Protein AF-A0A1D6K3G4-F1 (afdb_monomer_lite)

Radius of gyration: 32.69 Å; chains: 1; bounding box: 71×63×76 Å

pLDDT: mean 71.13, std 23.31, range [30.11, 97.56]

Secondary structure (DSSP, 8-state):
---------GGGGSSSSSSSSS------PPP----------SSHHHHHHHHHHHHHHHHHHHHHHHHHHH-S-S-S-----TBTTTB--SS-HHHHHHHHHGGGT----HHHHHHHHHHHHHS--TTSS-S-STTSHHHHHHHHHHHHS---HHHHHHHHHHHHSTTS-----

Foldseek 3Di:
DDDDDDDDDPPPPPPPPPPPDPDDDDDDDDDDDDDDDDDDPDDVVVVVVVVVVVVVVVVVVVVVVCCVVPNPDNDPDDDDDCDPQFFDFPDDPLVLLCVLCVVVPQDDDSVQLVVQLVVLVPDDPDPDPDCDDDNNLVSVLSSSCSSRVGNDPVSSVVSVVCVVDCVRVGPGD

Organism: Zea mays (NCBI:txid4577)

Structure (mmCIF, N/CA/C/O backbone):
data_AF-A0A1D6K3G4-F1
#
_entry.id   AF-A0A1D6K3G4-F1
#
loop_
_atom_site.group_PDB
_atom_site.id
_atom_site.type_symbol
_atom_site.label_atom_id
_atom_site.label_alt_id
_atom_site.label_comp_id
_atom_site.label_asym_id
_atom_site.label_entity_id
_atom_site.label_seq_id
_atom_site.pdbx_PDB_ins_code
_atom_site.Cartn_x
_atom_site.Cartn_y
_atom_site.Cartn_z
_atom_site.occupancy
_atom_site.B_iso_or_equiv
_atom_site.auth_seq_id
_atom_site.auth_comp_id
_atom_site.auth_asym_id
_atom_site.auth_atom_id
_atom_site.pdbx_PDB_model_num
ATOM 1 N N . MET A 1 1 ? 55.027 -10.194 32.527 1.00 36.53 1 MET A N 1
ATOM 2 C CA . MET A 1 1 ? 55.861 -10.220 31.304 1.00 36.53 1 MET A CA 1
ATOM 3 C C . MET A 1 1 ? 55.064 -10.870 30.184 1.00 36.53 1 MET A C 1
ATOM 5 O O . MET A 1 1 ? 54.302 -11.779 30.476 1.00 36.53 1 MET A O 1
ATOM 9 N N . ALA A 1 2 ? 55.301 -10.402 28.955 1.00 34.19 2 ALA A N 1
ATOM 10 C CA . ALA A 1 2 ? 54.862 -10.932 27.657 1.00 34.19 2 ALA A CA 1
ATOM 11 C C . ALA A 1 2 ? 53.411 -10.651 27.209 1.00 34.19 2 ALA A C 1
ATOM 13 O O . ALA A 1 2 ? 52.463 -11.350 27.549 1.00 34.19 2 ALA A O 1
ATOM 14 N N . ALA A 1 3 ? 53.299 -9.620 26.367 1.00 42.72 3 ALA A N 1
ATOM 15 C CA . ALA A 1 3 ? 52.235 -9.423 25.388 1.00 42.72 3 ALA A CA 1
ATOM 16 C C . ALA A 1 3 ? 52.382 -10.401 24.206 1.00 42.72 3 ALA A C 1
ATOM 18 O O . ALA A 1 3 ? 53.497 -10.859 23.943 1.00 42.72 3 ALA A O 1
ATOM 19 N N . PRO A 1 4 ? 51.324 -10.606 23.405 1.00 41.72 4 PRO A N 1
ATOM 20 C CA . PRO A 1 4 ? 51.475 -11.022 22.022 1.00 41.72 4 PRO A CA 1
ATOM 21 C C . PRO A 1 4 ? 51.128 -9.886 21.049 1.00 41.72 4 PRO A C 1
ATOM 23 O O . PRO A 1 4 ? 50.024 -9.345 21.019 1.00 41.72 4 PRO A O 1
ATOM 26 N N . THR A 1 5 ? 52.122 -9.565 20.228 1.00 42.22 5 THR A N 1
ATOM 27 C CA . THR A 1 5 ? 52.070 -8.718 19.034 1.00 42.22 5 THR A CA 1
ATOM 28 C C . THR A 1 5 ? 51.828 -9.604 17.811 1.00 42.22 5 THR A C 1
ATOM 30 O O . THR A 1 5 ? 52.508 -10.615 17.677 1.00 42.22 5 THR A O 1
ATOM 33 N N . THR A 1 6 ? 50.923 -9.225 16.903 1.00 42.78 6 THR A N 1
ATOM 34 C CA . THR A 1 6 ? 50.919 -9.525 15.442 1.00 42.78 6 THR A CA 1
ATOM 35 C C . THR A 1 6 ? 49.625 -8.921 14.860 1.00 42.78 6 THR A C 1
ATOM 37 O O . THR A 1 6 ? 48.554 -9.147 15.399 1.00 42.78 6 THR A O 1
ATOM 40 N N . LEU A 1 7 ? 49.603 -7.935 13.954 1.00 34.78 7 LEU A N 1
ATOM 41 C CA . LEU A 1 7 ? 50.100 -7.751 12.575 1.00 34.78 7 LEU A CA 1
ATOM 42 C C . LEU A 1 7 ? 48.905 -7.572 11.600 1.00 34.78 7 LEU A C 1
ATOM 44 O O . LEU A 1 7 ? 48.240 -8.523 11.220 1.00 34.78 7 LEU A O 1
ATOM 48 N N . ARG A 1 8 ? 48.727 -6.305 11.184 1.00 39.88 8 ARG A N 1
ATOM 49 C CA . ARG A 1 8 ? 48.189 -5.756 9.915 1.00 39.88 8 ARG A CA 1
ATOM 50 C C . ARG A 1 8 ? 46.777 -6.120 9.412 1.00 39.88 8 ARG A C 1
ATOM 52 O O . ARG A 1 8 ? 46.520 -7.219 8.946 1.00 39.88 8 ARG A O 1
ATOM 59 N N . SER A 1 9 ? 45.986 -5.068 9.167 1.00 37.00 9 SER A N 1
ATOM 60 C CA . SER A 1 9 ? 45.158 -4.976 7.954 1.00 37.00 9 SER A CA 1
ATOM 61 C C . SER A 1 9 ? 45.292 -3.585 7.309 1.00 37.00 9 SER A C 1
ATOM 63 O O . SER A 1 9 ? 45.313 -2.551 7.974 1.00 37.00 9 SER A O 1
ATOM 65 N N . ALA A 1 10 ? 45.478 -3.558 5.988 1.00 40.44 10 ALA A N 1
ATOM 66 C CA . ALA A 1 10 ? 45.823 -2.378 5.190 1.00 40.44 10 ALA A CA 1
ATOM 67 C C . ALA A 1 10 ? 44.604 -1.533 4.751 1.00 40.44 10 ALA A C 1
ATOM 69 O O . ALA A 1 10 ? 44.735 -0.641 3.917 1.00 40.44 10 ALA A O 1
ATOM 70 N N . ALA A 1 11 ? 43.421 -1.775 5.321 1.00 39.06 11 ALA A N 1
ATOM 71 C CA . ALA A 1 11 ? 42.153 -1.210 4.852 1.00 39.06 11 ALA A CA 1
ATOM 72 C C . ALA A 1 11 ? 41.845 0.217 5.363 1.00 39.06 11 ALA A C 1
ATOM 74 O O . ALA A 1 11 ? 40.892 0.846 4.909 1.00 39.06 11 ALA A O 1
ATOM 75 N N . ALA A 1 12 ? 42.657 0.770 6.269 1.00 37.53 12 ALA A N 1
ATOM 76 C CA . ALA A 1 12 ? 42.395 2.073 6.892 1.00 37.53 12 ALA A CA 1
ATOM 77 C C . ALA A 1 12 ? 42.916 3.295 6.102 1.00 37.53 12 ALA A C 1
ATOM 79 O O . ALA A 1 12 ? 42.653 4.429 6.491 1.00 37.53 12 ALA A O 1
ATOM 80 N N . ARG A 1 13 ? 43.633 3.105 4.983 1.00 41.03 13 ARG A N 1
ATOM 81 C CA . ARG A 1 13 ? 44.249 4.215 4.217 1.00 41.03 13 ARG A CA 1
ATOM 82 C C . ARG A 1 13 ? 43.493 4.660 2.960 1.00 41.03 13 ARG A C 1
ATOM 84 O O . ARG A 1 13 ? 43.928 5.597 2.302 1.00 41.03 13 ARG A O 1
ATOM 91 N N . ALA A 1 14 ? 42.335 4.074 2.658 1.00 36.59 14 ALA A N 1
ATOM 92 C CA . ALA A 1 14 ? 41.555 4.418 1.461 1.00 36.59 14 ALA A CA 1
ATOM 93 C C . ALA A 1 14 ? 40.426 5.450 1.690 1.00 36.59 14 ALA A C 1
ATOM 95 O O . ALA A 1 14 ? 39.753 5.830 0.739 1.00 36.59 14 ALA A O 1
ATOM 96 N N . ARG A 1 15 ? 40.204 5.935 2.923 1.00 42.09 15 ARG A N 1
ATOM 97 C CA . ARG A 1 15 ? 39.078 6.844 3.245 1.00 42.09 15 ARG A CA 1
ATOM 98 C C . ARG A 1 15 ? 39.443 8.323 3.428 1.00 42.09 15 ARG A C 1
ATOM 100 O O . ARG A 1 15 ? 38.564 9.121 3.720 1.00 42.09 15 ARG A O 1
ATOM 107 N N . ALA A 1 16 ? 40.694 8.716 3.189 1.00 36.91 16 ALA A N 1
ATOM 108 C CA . ALA A 1 16 ? 41.150 10.102 3.368 1.00 36.91 16 ALA A CA 1
ATOM 109 C C . ALA A 1 16 ? 41.449 10.861 2.056 1.00 36.91 16 ALA A C 1
ATOM 111 O O . ALA A 1 16 ? 42.090 11.903 2.096 1.00 36.91 16 ALA A O 1
ATOM 112 N N . ARG A 1 17 ? 41.005 10.368 0.886 1.00 40.69 17 ARG A N 1
ATOM 113 C CA . ARG A 1 17 ? 41.240 11.040 -0.415 1.00 40.69 17 ARG A CA 1
ATOM 114 C C . ARG A 1 17 ? 39.994 11.373 -1.245 1.00 40.69 17 ARG A C 1
ATOM 116 O O . ARG A 1 17 ? 40.134 11.837 -2.368 1.00 40.69 17 ARG A O 1
ATOM 123 N N . ALA A 1 18 ? 38.792 11.178 -0.703 1.00 34.62 18 ALA A N 1
ATOM 124 C CA . ALA A 1 18 ? 37.535 11.415 -1.428 1.00 34.62 18 ALA A CA 1
ATOM 125 C C . ALA A 1 18 ? 36.710 12.611 -0.906 1.00 34.62 18 ALA A C 1
ATOM 127 O O . ALA A 1 18 ? 35.608 12.842 -1.388 1.00 34.62 18 ALA A O 1
ATOM 128 N N . ALA A 1 19 ? 37.222 13.383 0.060 1.00 37.94 19 ALA A N 1
ATOM 129 C CA . ALA A 1 19 ? 36.485 14.478 0.705 1.00 37.94 19 ALA A CA 1
ATOM 130 C C . ALA A 1 19 ? 37.019 15.888 0.374 1.00 37.94 19 ALA A C 1
ATOM 132 O O . ALA A 1 19 ? 36.712 16.845 1.079 1.00 37.94 19 ALA A O 1
ATOM 133 N N . GLU A 1 20 ? 37.797 16.039 -0.703 1.00 34.31 20 GLU A N 1
ATOM 134 C CA . GLU A 1 20 ? 38.440 17.313 -1.067 1.00 34.31 20 GLU A CA 1
ATOM 135 C C . GLU A 1 20 ? 38.193 17.710 -2.535 1.00 34.31 20 GLU A C 1
ATOM 137 O O . GLU A 1 20 ? 39.055 18.256 -3.209 1.00 34.31 20 GLU A O 1
ATOM 142 N N . LEU A 1 21 ? 36.992 17.423 -3.055 1.00 37.25 21 LEU A N 1
ATOM 143 C CA . LEU A 1 21 ? 36.580 17.775 -4.427 1.00 37.25 21 LEU A CA 1
ATOM 144 C C . LEU A 1 21 ? 35.214 18.485 -4.499 1.00 37.25 21 LEU A C 1
ATOM 146 O O . LEU A 1 21 ? 34.534 18.429 -5.516 1.00 37.25 21 LEU A O 1
ATOM 150 N N . VAL A 1 22 ? 34.799 19.182 -3.431 1.00 45.75 22 VAL A N 1
ATOM 151 C CA . VAL A 1 22 ? 33.513 19.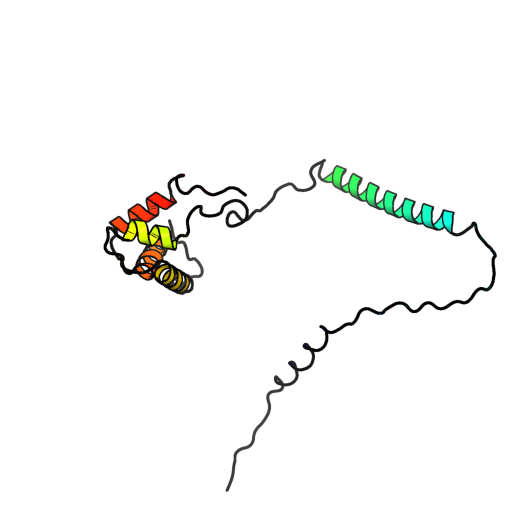926 -3.393 1.00 45.75 22 VAL A CA 1
ATOM 152 C C . VAL A 1 22 ? 33.693 21.426 -3.092 1.00 45.75 22 VAL A C 1
ATOM 154 O O . VAL A 1 22 ? 32.734 22.152 -2.858 1.00 45.75 22 VAL A O 1
ATOM 157 N N . ARG A 1 23 ? 34.917 21.967 -3.148 1.00 41.41 23 ARG A N 1
ATOM 158 C CA . ARG A 1 23 ? 35.151 23.420 -2.984 1.00 41.41 23 ARG A CA 1
ATOM 159 C C . ARG A 1 23 ? 35.984 24.007 -4.123 1.00 41.41 23 ARG A C 1
ATOM 161 O O . ARG A 1 23 ? 37.008 24.642 -3.904 1.00 41.41 23 ARG A O 1
ATOM 168 N N . GLY A 1 24 ? 35.523 23.793 -5.354 1.00 31.78 24 GLY A N 1
ATOM 169 C CA . GLY A 1 24 ? 36.067 24.409 -6.565 1.00 31.78 24 GLY A CA 1
ATOM 170 C C . GLY A 1 24 ? 35.366 25.726 -6.892 1.00 31.78 24 GLY A C 1
ATOM 171 O O . GLY A 1 24 ? 34.391 25.759 -7.635 1.00 31.78 24 GLY A O 1
ATOM 172 N N . ARG A 1 25 ? 35.874 26.807 -6.304 1.00 34.75 25 ARG A N 1
ATOM 173 C CA . ARG A 1 25 ? 35.620 28.211 -6.654 1.00 34.75 25 ARG A CA 1
ATOM 174 C C . ARG A 1 25 ? 35.799 28.423 -8.166 1.00 34.75 25 ARG A C 1
ATOM 176 O O . ARG A 1 25 ? 36.861 28.119 -8.701 1.00 34.75 25 ARG A O 1
ATOM 183 N N . TRP A 1 26 ? 34.777 28.947 -8.841 1.00 36.69 26 TRP A N 1
ATOM 184 C CA . TRP A 1 26 ? 34.838 29.287 -10.267 1.00 36.69 26 TRP A CA 1
ATOM 185 C C . TRP A 1 26 ? 35.956 30.314 -10.535 1.00 36.69 26 TRP A C 1
ATOM 187 O O . TRP A 1 26 ? 36.053 31.294 -9.787 1.00 36.69 26 TRP A O 1
ATOM 197 N N . PRO A 1 27 ? 36.801 30.151 -11.572 1.00 36.44 27 PRO A N 1
ATOM 198 C CA . PRO A 1 27 ? 37.788 31.165 -11.914 1.00 36.44 27 PRO A CA 1
ATOM 199 C C . PRO A 1 27 ? 37.108 32.366 -12.581 1.00 36.44 27 PRO A C 1
ATOM 201 O O . PRO A 1 27 ? 36.651 32.296 -13.721 1.00 36.44 27 PRO A O 1
ATOM 204 N N . GLN A 1 28 ? 37.092 33.489 -11.863 1.00 33.88 28 GLN A N 1
ATOM 205 C CA . GLN A 1 28 ? 36.894 34.826 -12.417 1.00 33.88 28 GLN A CA 1
ATOM 206 C C . GLN A 1 28 ? 37.991 35.066 -13.468 1.00 33.88 28 GLN A C 1
ATOM 208 O O . GLN A 1 28 ? 39.171 35.191 -13.128 1.00 33.88 28 GLN A O 1
ATOM 213 N N . ARG A 1 29 ? 37.615 35.100 -14.749 1.00 33.94 29 ARG A N 1
ATOM 214 C CA . ARG A 1 29 ? 38.513 35.485 -15.844 1.00 33.94 29 ARG A CA 1
ATOM 215 C C . ARG A 1 29 ? 38.993 36.919 -15.604 1.00 33.94 29 ARG A C 1
ATOM 217 O O . ARG A 1 29 ? 38.191 37.848 -15.561 1.00 33.94 29 ARG A O 1
ATOM 224 N N . ARG A 1 30 ? 40.306 37.087 -15.421 1.00 34.53 30 ARG A N 1
ATOM 225 C CA . ARG A 1 30 ? 40.966 38.394 -15.398 1.00 34.53 30 ARG A CA 1
ATOM 226 C C . ARG A 1 30 ? 41.017 38.963 -16.813 1.00 34.53 30 ARG A C 1
ATOM 228 O O . ARG A 1 30 ? 41.521 38.303 -17.718 1.00 34.53 30 ARG A O 1
ATOM 235 N N . LEU A 1 31 ? 40.531 40.196 -16.954 1.00 34.91 31 LEU A N 1
ATOM 236 C CA . LEU A 1 31 ? 40.844 41.087 -18.066 1.00 34.91 31 LEU A CA 1
ATOM 237 C C . LEU A 1 31 ? 42.365 41.280 -18.138 1.00 34.91 31 LEU A C 1
ATOM 239 O O . LEU A 1 31 ? 42.984 41.697 -17.159 1.00 34.91 31 LEU A O 1
ATOM 243 N N . GLY A 1 32 ? 42.937 40.999 -19.304 1.00 30.11 32 GLY A N 1
ATOM 244 C CA . GLY A 1 32 ? 44.282 41.397 -19.692 1.00 30.11 32 GLY A CA 1
ATOM 245 C C . GLY A 1 32 ? 44.199 42.088 -21.045 1.00 30.11 32 GLY A C 1
ATOM 246 O O . GLY A 1 32 ? 43.834 41.472 -22.040 1.00 30.11 32 GLY A O 1
ATOM 247 N N . THR A 1 33 ? 44.479 43.384 -21.048 1.00 34.00 33 THR A N 1
ATOM 248 C CA . THR A 1 33 ? 44.629 44.226 -22.230 1.00 34.00 33 THR A CA 1
ATOM 249 C C . THR A 1 33 ? 46.010 44.006 -22.838 1.00 34.00 33 THR A C 1
ATOM 251 O O . THR A 1 33 ? 47.003 44.315 -22.184 1.00 34.00 33 THR A O 1
ATOM 254 N N . THR A 1 34 ? 46.083 43.577 -24.094 1.00 31.30 34 THR A N 1
ATOM 255 C CA . THR A 1 34 ? 47.210 43.900 -24.981 1.00 31.30 34 THR A CA 1
ATOM 256 C C . THR A 1 34 ? 46.666 44.108 -26.389 1.00 31.30 34 THR A C 1
ATOM 258 O O . THR A 1 34 ? 46.253 43.164 -27.053 1.00 31.30 34 THR A O 1
ATOM 261 N N . SER A 1 35 ? 46.633 45.372 -26.805 1.00 33.84 35 SER A N 1
ATOM 262 C CA . SER A 1 35 ? 46.425 45.802 -28.184 1.00 33.84 35 SER A CA 1
ATOM 263 C C . SER A 1 35 ? 47.760 45.717 -28.916 1.00 33.84 35 SER A C 1
ATOM 265 O O . SER A 1 35 ? 48.669 46.477 -28.586 1.00 33.84 35 SER A O 1
ATOM 267 N N . ALA A 1 36 ? 47.872 44.829 -29.900 1.00 32.12 36 ALA A N 1
ATOM 268 C CA . ALA A 1 36 ? 48.828 44.959 -30.994 1.00 32.12 36 ALA A CA 1
ATOM 269 C C . ALA A 1 36 ? 48.384 44.101 -32.187 1.00 32.12 36 ALA A C 1
ATOM 271 O O . ALA A 1 36 ? 48.087 42.922 -32.020 1.00 32.12 36 ALA A O 1
ATOM 272 N N . ALA A 1 37 ? 48.434 44.728 -33.363 1.00 33.12 37 ALA A N 1
ATOM 273 C CA . ALA A 1 37 ? 48.321 44.167 -34.707 1.00 33.12 37 ALA A CA 1
ATOM 274 C C . ALA A 1 37 ? 46.909 43.786 -35.186 1.00 33.12 37 ALA A C 1
ATOM 276 O O . ALA A 1 37 ? 46.475 42.638 -35.151 1.00 33.12 37 ALA A O 1
ATOM 277 N N . GLU A 1 38 ? 46.239 44.794 -35.748 1.00 45.62 38 GLU A N 1
ATOM 278 C CA . GLU A 1 38 ? 45.386 44.622 -36.921 1.00 45.62 38 GLU A CA 1
ATOM 279 C C . GLU A 1 38 ? 46.188 43.917 -38.024 1.00 45.62 38 GLU A C 1
ATOM 281 O O . GLU A 1 38 ? 47.252 44.395 -38.410 1.00 45.62 38 GLU A O 1
ATOM 286 N N . THR A 1 39 ? 45.703 42.781 -38.517 1.00 40.53 39 THR A N 1
ATOM 287 C CA . THR A 1 39 ? 45.658 42.401 -39.941 1.00 40.53 39 THR A CA 1
ATOM 288 C C . THR A 1 39 ? 45.028 41.009 -40.072 1.00 40.53 39 THR A C 1
ATOM 290 O O . THR A 1 39 ? 45.120 40.187 -39.171 1.00 40.53 39 THR A O 1
ATOM 293 N N . GLU A 1 40 ? 44.350 40.783 -41.199 1.00 39.62 40 GLU A N 1
ATOM 294 C CA . GLU A 1 40 ? 43.728 39.514 -41.629 1.00 39.62 40 GLU A CA 1
ATOM 295 C C . GLU A 1 40 ? 42.361 39.154 -41.030 1.00 39.62 40 GLU A C 1
ATOM 297 O O . GLU A 1 40 ? 42.019 38.020 -40.705 1.00 39.62 40 GLU A O 1
ATOM 302 N N . SER A 1 41 ? 41.480 40.150 -41.078 1.00 49.34 41 SER A N 1
ATOM 303 C CA . SER A 1 41 ? 40.062 39.914 -41.338 1.00 49.34 41 SER A CA 1
ATOM 304 C C . SER A 1 41 ? 39.895 39.373 -42.768 1.00 49.34 41 SER A C 1
ATOM 306 O O . SER A 1 41 ? 40.057 40.141 -43.717 1.00 49.34 41 SER A O 1
ATOM 308 N N . LYS A 1 42 ? 39.644 38.059 -42.915 1.00 42.03 42 LYS A N 1
ATOM 309 C CA . LYS A 1 42 ? 38.706 37.437 -43.890 1.00 42.03 42 LYS A CA 1
ATOM 310 C C . LYS A 1 42 ? 38.856 35.920 -44.079 1.00 42.03 42 LYS A C 1
ATOM 312 O O . LYS A 1 42 ? 37.911 35.325 -44.570 1.00 42.03 42 LYS A O 1
ATOM 317 N N . LYS A 1 43 ? 39.956 35.276 -43.668 1.00 36.75 43 LYS A N 1
ATOM 318 C CA . LYS A 1 43 ? 40.171 33.849 -43.997 1.00 36.75 43 LYS A CA 1
ATOM 319 C C . LYS A 1 43 ? 39.516 32.841 -43.036 1.00 36.75 43 LYS A C 1
ATOM 321 O O . LYS A 1 43 ? 39.071 31.792 -43.472 1.00 36.75 43 LYS A O 1
ATOM 326 N N . ASN A 1 44 ? 39.353 33.180 -41.755 1.00 44.34 44 ASN A N 1
ATOM 327 C CA . ASN A 1 44 ? 38.856 32.216 -40.756 1.00 44.34 44 ASN A CA 1
ATOM 328 C C . ASN A 1 44 ? 37.328 32.092 -40.671 1.00 44.34 44 ASN A C 1
ATOM 330 O O . ASN A 1 44 ? 36.837 31.237 -39.946 1.00 44.34 44 ASN A O 1
ATOM 334 N N . LYS A 1 45 ? 36.564 32.944 -41.367 1.00 42.94 45 LYS A N 1
ATOM 335 C CA . LYS A 1 45 ? 35.094 32.919 -41.289 1.00 42.94 45 LYS A CA 1
ATOM 336 C C . LYS A 1 45 ? 34.475 31.892 -42.242 1.00 42.94 45 LYS A C 1
ATOM 338 O O . LYS A 1 45 ? 33.424 31.347 -41.941 1.00 42.94 45 LYS A O 1
ATOM 343 N N . GLU A 1 46 ? 35.150 31.622 -43.358 1.00 44.06 46 GLU A N 1
ATOM 344 C CA . GLU A 1 46 ? 34.733 30.623 -44.349 1.00 44.06 46 GLU A CA 1
ATOM 345 C C . GLU A 1 46 ? 35.057 29.201 -43.859 1.00 44.06 46 GLU A C 1
ATOM 347 O O . GLU A 1 46 ? 34.208 28.323 -43.950 1.00 44.06 46 GLU A O 1
ATOM 352 N N . GLU A 1 47 ? 36.211 28.993 -43.213 1.00 47.03 47 GLU A N 1
ATOM 353 C CA . GLU A 1 47 ? 36.611 27.682 -42.669 1.00 47.03 47 GLU A CA 1
ATOM 354 C C . GLU A 1 47 ? 35.792 27.263 -41.419 1.00 47.03 47 GLU A C 1
ATOM 356 O O . GLU A 1 47 ? 35.528 26.075 -41.227 1.00 47.03 47 GLU A O 1
ATOM 361 N N . GLU A 1 48 ? 35.326 28.209 -40.586 1.00 47.69 48 GLU A N 1
ATOM 362 C CA . GLU A 1 48 ? 34.402 27.933 -39.462 1.00 47.69 48 GLU A CA 1
ATOM 363 C C . GLU A 1 48 ? 32.961 27.647 -39.933 1.00 47.69 48 GLU A C 1
ATOM 365 O O . GLU A 1 48 ? 32.287 26.795 -39.350 1.00 47.69 48 GLU A O 1
ATOM 370 N N . GLU A 1 49 ? 32.482 28.317 -40.990 1.00 48.69 49 GLU A N 1
ATOM 371 C CA . GLU A 1 49 ? 31.153 28.060 -41.571 1.00 48.69 49 GLU A CA 1
ATOM 372 C C . GLU A 1 49 ? 31.112 26.756 -42.382 1.00 48.69 49 GLU A C 1
ATOM 374 O O . GLU A 1 49 ? 30.143 26.003 -42.270 1.00 48.69 49 GLU A O 1
ATOM 379 N N . GLU A 1 50 ? 32.171 26.429 -43.130 1.00 50.50 50 GLU A N 1
ATOM 380 C CA . GLU A 1 50 ? 32.336 25.113 -43.763 1.00 50.50 50 GLU A CA 1
ATOM 381 C C . GLU A 1 50 ? 32.483 24.007 -42.709 1.00 50.50 50 GLU A C 1
ATOM 383 O O . GLU A 1 50 ? 31.908 22.927 -42.857 1.00 50.50 50 GLU A O 1
ATOM 388 N N . GLY A 1 51 ? 33.171 24.324 -41.604 1.00 51.91 51 GLY A N 1
ATOM 389 C CA . GLY A 1 51 ? 33.283 23.556 -40.366 1.00 51.91 51 GLY A CA 1
ATOM 390 C C . GLY A 1 51 ? 31.933 23.127 -39.771 1.00 51.91 51 GLY A C 1
ATOM 391 O O . GLY A 1 51 ? 31.606 21.954 -39.596 1.00 51.91 51 GLY A O 1
ATOM 392 N N . ALA A 1 52 ? 31.100 24.120 -39.486 1.00 52.84 52 ALA A N 1
ATOM 393 C CA . ALA A 1 52 ? 29.755 23.905 -38.973 1.00 52.84 52 ALA A CA 1
ATOM 394 C C . ALA A 1 52 ? 28.836 23.239 -40.017 1.00 52.84 52 ALA A C 1
ATOM 396 O O . ALA A 1 52 ? 27.958 22.450 -39.665 1.00 52.84 52 ALA A O 1
ATOM 397 N N . GLY A 1 53 ? 29.047 23.523 -41.306 1.00 53.78 53 GLY A N 1
ATOM 398 C CA . GLY A 1 53 ? 28.315 22.929 -42.421 1.00 53.78 53 GLY A CA 1
ATOM 399 C C . GLY A 1 53 ? 28.557 21.425 -42.580 1.00 53.78 53 GLY A C 1
ATOM 400 O O . GLY A 1 53 ? 27.598 20.687 -42.835 1.00 53.78 53 GLY A O 1
ATOM 401 N N . TRP A 1 54 ? 29.792 20.944 -42.382 1.00 54.09 54 TRP A N 1
ATOM 402 C CA . TRP A 1 54 ? 30.111 19.509 -42.428 1.00 54.09 54 TRP A CA 1
ATOM 403 C C . TRP A 1 54 ? 29.571 18.752 -41.206 1.00 54.09 54 TRP A C 1
ATOM 405 O O . TRP A 1 54 ? 29.046 17.649 -41.353 1.00 54.09 54 TRP A O 1
ATOM 415 N N . GLU A 1 55 ? 29.611 19.346 -40.008 1.00 57.78 55 GLU A N 1
ATOM 416 C CA . GLU A 1 55 ? 29.025 18.737 -38.801 1.00 57.78 55 GLU A CA 1
ATOM 417 C C . GLU A 1 55 ? 27.499 18.639 -38.900 1.00 57.78 55 GLU A C 1
ATOM 419 O O . GLU A 1 55 ? 26.908 17.614 -38.547 1.00 57.78 55 GLU A O 1
ATOM 424 N N . LEU A 1 56 ? 26.849 19.677 -39.435 1.00 59.81 56 LEU A N 1
ATOM 425 C CA . LEU A 1 56 ? 25.404 19.694 -39.664 1.00 59.81 56 LEU A CA 1
ATOM 426 C C . LEU A 1 56 ? 24.977 18.712 -40.762 1.00 59.81 56 LEU A C 1
ATOM 428 O O . LEU A 1 56 ? 23.918 18.094 -40.637 1.00 59.81 56 LEU A O 1
ATOM 432 N N . SER A 1 57 ? 25.777 18.540 -41.817 1.00 67.62 57 SER A N 1
ATOM 433 C CA . SER A 1 57 ? 25.491 17.582 -42.895 1.00 67.62 57 SER A CA 1
ATOM 434 C C . SER A 1 57 ? 25.742 16.136 -42.468 1.00 67.62 57 SER A C 1
ATOM 436 O O . SER A 1 57 ? 24.877 15.298 -42.706 1.00 67.62 57 SER A O 1
ATOM 438 N N . ALA A 1 58 ? 26.815 15.849 -41.727 1.00 73.69 58 ALA A N 1
ATOM 439 C CA . ALA A 1 58 ? 27.063 14.522 -41.160 1.00 73.69 58 ALA A CA 1
ATOM 440 C C . ALA A 1 58 ? 26.008 14.129 -40.108 1.00 73.69 58 ALA A C 1
ATOM 442 O O . ALA A 1 58 ? 25.529 12.992 -40.087 1.00 73.69 58 ALA A O 1
ATOM 443 N N . ALA A 1 59 ? 25.584 15.069 -39.254 1.00 72.50 59 ALA A N 1
ATOM 444 C CA . ALA A 1 59 ? 24.482 14.838 -38.325 1.00 72.50 59 ALA A CA 1
ATOM 445 C C . ALA A 1 59 ? 23.174 14.564 -39.080 1.00 72.50 59 ALA A C 1
ATOM 447 O O . ALA A 1 59 ? 22.430 13.653 -38.716 1.00 72.50 59 ALA A O 1
ATOM 448 N N . ARG A 1 60 ? 22.904 15.315 -40.153 1.00 78.75 60 ARG A N 1
ATOM 449 C CA . ARG A 1 60 ? 21.704 15.145 -40.975 1.00 78.75 60 ARG A CA 1
ATOM 450 C C . ARG A 1 60 ? 21.685 13.813 -41.716 1.00 78.75 60 ARG A C 1
ATOM 452 O O . ARG A 1 60 ? 20.681 13.115 -41.634 1.00 78.75 60 ARG A O 1
ATOM 459 N N . GLU A 1 61 ? 22.795 13.409 -42.325 1.00 80.19 61 GLU A N 1
ATOM 460 C CA . GLU A 1 61 ? 22.948 12.085 -42.940 1.00 80.19 61 GLU A CA 1
ATOM 461 C C . GLU A 1 61 ? 22.782 10.958 -41.918 1.00 80.19 61 GLU A C 1
ATOM 463 O O . GLU A 1 61 ? 22.129 9.956 -42.202 1.00 80.19 61 GLU A O 1
ATOM 468 N N . TYR A 1 62 ? 23.299 11.124 -40.697 1.00 76.88 62 TYR A N 1
ATOM 469 C CA . TYR A 1 62 ? 23.101 10.153 -39.622 1.00 76.88 62 TYR A CA 1
ATOM 470 C C . TYR A 1 62 ? 21.630 10.057 -39.175 1.00 76.88 62 TYR A C 1
ATOM 472 O O . TYR A 1 62 ? 21.121 8.955 -38.935 1.00 76.88 62 TYR A O 1
ATOM 480 N N . TYR A 1 63 ? 20.922 11.188 -39.093 1.00 73.50 63 TYR A N 1
ATOM 481 C CA . TYR A 1 63 ? 19.482 11.226 -38.818 1.00 73.50 63 TYR A CA 1
ATOM 482 C C . TYR A 1 63 ? 18.667 10.578 -39.945 1.00 73.50 63 TYR A C 1
ATOM 484 O O . TYR A 1 63 ? 17.793 9.758 -39.655 1.00 73.50 63 TYR A O 1
ATOM 492 N N . ASP A 1 64 ? 18.981 10.879 -41.205 1.00 81.38 64 ASP A N 1
ATOM 493 C CA . ASP A 1 64 ? 18.306 10.326 -42.383 1.00 81.38 64 ASP A CA 1
ATOM 494 C C . ASP A 1 64 ? 18.592 8.821 -42.546 1.00 81.38 64 ASP A C 1
ATOM 496 O O . ASP A 1 64 ? 17.673 8.043 -42.810 1.00 81.38 64 ASP A O 1
ATOM 500 N N . TYR A 1 65 ? 19.818 8.364 -42.261 1.00 78.81 65 TYR A N 1
ATOM 501 C CA . TYR A 1 65 ? 20.172 6.943 -42.188 1.00 78.81 65 TYR A CA 1
ATOM 502 C C . TYR A 1 65 ? 19.376 6.221 -41.095 1.00 78.81 65 TYR A C 1
ATOM 504 O O . TYR A 1 65 ? 18.728 5.207 -41.370 1.00 78.81 65 TYR A O 1
ATOM 512 N N . ARG A 1 66 ? 19.339 6.757 -39.864 1.00 75.44 66 ARG A N 1
ATOM 513 C CA . ARG A 1 66 ? 18.515 6.182 -38.786 1.00 75.44 66 ARG A CA 1
ATOM 514 C C . ARG A 1 66 ? 17.038 6.137 -39.168 1.00 75.44 66 ARG A C 1
ATOM 516 O O . ARG A 1 66 ? 16.383 5.130 -38.905 1.00 75.44 66 ARG A O 1
ATOM 523 N N . LYS A 1 67 ? 16.523 7.191 -39.797 1.00 77.06 67 LYS A N 1
ATOM 524 C CA . LYS A 1 67 ? 15.137 7.271 -40.267 1.00 77.06 67 LYS A CA 1
ATOM 525 C C . LYS A 1 67 ? 14.850 6.271 -41.395 1.00 77.06 67 LYS A C 1
ATOM 527 O O . LYS A 1 67 ? 13.771 5.689 -41.417 1.00 77.06 67 LYS A O 1
ATOM 532 N N . SER A 1 68 ? 15.820 5.983 -42.265 1.00 80.00 68 SER A N 1
ATOM 533 C CA . SER A 1 68 ? 15.695 4.966 -43.323 1.00 80.00 68 SER A CA 1
ATOM 534 C C . SER A 1 68 ? 15.669 3.522 -42.791 1.00 80.00 68 SER A C 1
ATOM 536 O O . SER A 1 68 ? 14.933 2.691 -43.315 1.00 80.00 68 SER A O 1
ATOM 538 N N . ILE A 1 69 ? 16.418 3.228 -41.718 1.00 73.56 69 ILE A N 1
ATOM 539 C CA . ILE A 1 69 ? 16.495 1.890 -41.100 1.00 73.56 69 ILE A CA 1
ATOM 540 C C . ILE A 1 69 ? 15.302 1.634 -40.163 1.00 73.56 69 ILE A C 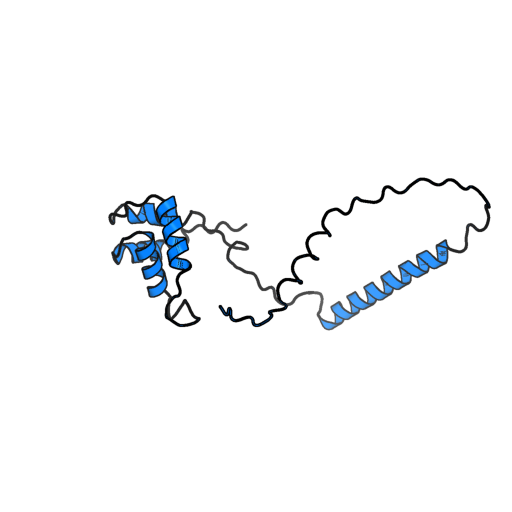1
ATOM 542 O O . ILE A 1 69 ? 14.779 0.519 -40.094 1.00 73.56 69 ILE A O 1
ATOM 546 N N . TYR A 1 70 ? 14.878 2.652 -39.405 1.00 69.88 70 TYR A N 1
ATOM 547 C CA . TYR A 1 70 ? 13.888 2.499 -38.335 1.00 69.88 70 TYR A CA 1
ATOM 548 C C . TYR A 1 70 ? 12.501 3.087 -38.654 1.00 69.88 70 TYR A C 1
ATOM 550 O O . TYR A 1 70 ? 11.562 2.781 -37.917 1.00 69.88 70 TYR A O 1
ATOM 558 N N . GLY A 1 71 ? 12.343 3.839 -39.751 1.00 70.94 71 GLY A N 1
ATOM 559 C CA . GLY A 1 71 ? 11.137 4.611 -40.078 1.00 70.94 71 GLY A CA 1
ATOM 560 C C . GLY A 1 71 ? 11.080 5.959 -39.343 1.00 70.94 71 GLY A C 1
ATOM 561 O O . GLY A 1 71 ? 12.032 6.358 -38.676 1.00 70.94 71 GLY A O 1
ATOM 562 N N . ASP A 1 72 ? 9.942 6.661 -39.419 1.00 69.81 72 ASP A N 1
ATOM 563 C CA . ASP A 1 72 ? 9.728 7.982 -38.783 1.00 69.81 72 ASP A CA 1
ATOM 564 C C . ASP A 1 72 ? 9.546 7.923 -37.249 1.00 69.81 72 ASP A C 1
ATOM 566 O O . ASP A 1 72 ? 9.214 8.913 -36.600 1.00 69.81 72 ASP A O 1
ATOM 570 N N . VAL A 1 73 ? 9.750 6.748 -36.644 1.00 63.22 73 VAL A N 1
ATOM 571 C CA . VAL A 1 73 ? 9.538 6.510 -35.215 1.00 63.22 73 VAL A CA 1
ATOM 572 C C . VAL A 1 73 ? 10.863 6.117 -34.570 1.00 63.22 73 VAL A C 1
ATOM 574 O O . VAL A 1 73 ? 11.406 5.038 -34.799 1.00 63.22 73 VAL A O 1
ATOM 577 N N . THR A 1 74 ? 11.392 7.007 -33.735 1.00 68.12 74 THR A N 1
ATOM 578 C CA . THR A 1 74 ? 12.716 6.862 -33.112 1.00 68.12 74 THR A CA 1
ATOM 579 C C . THR A 1 74 ? 12.770 5.789 -32.015 1.00 68.12 74 THR A C 1
ATOM 581 O O . THR A 1 74 ? 13.864 5.306 -31.719 1.00 68.12 74 THR A O 1
ATOM 584 N N . HIS A 1 75 ? 11.624 5.378 -31.450 1.00 67.25 75 HIS A N 1
ATOM 585 C CA . HIS A 1 75 ? 11.507 4.367 -30.388 1.00 67.25 75 HIS A CA 1
ATOM 586 C C . HIS A 1 75 ? 10.278 3.471 -30.608 1.00 67.25 75 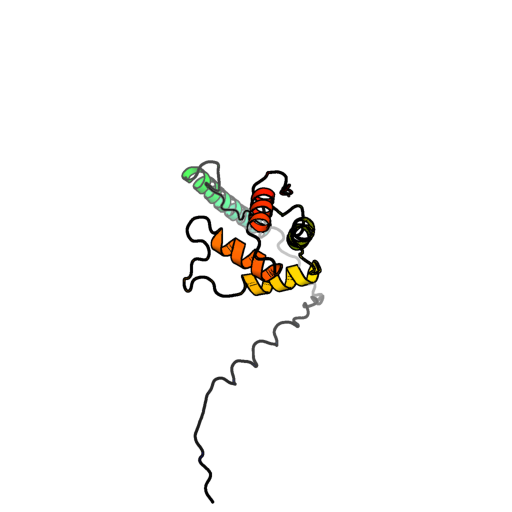HIS A C 1
ATOM 588 O O . HIS A 1 75 ? 9.165 3.966 -30.744 1.00 67.25 75 HIS A O 1
ATOM 594 N N . ARG A 1 76 ? 10.467 2.145 -30.622 1.00 77.94 76 ARG A N 1
ATOM 595 C CA . ARG A 1 76 ? 9.395 1.170 -30.920 1.00 77.94 76 ARG A CA 1
ATOM 596 C C . ARG A 1 76 ? 8.575 0.733 -29.701 1.00 77.94 76 ARG A C 1
ATOM 598 O O . ARG A 1 76 ? 7.486 0.200 -29.871 1.00 77.94 76 ARG A O 1
ATOM 605 N N . ALA A 1 77 ? 9.092 0.939 -28.492 1.00 84.06 77 ALA A N 1
ATOM 606 C CA . ALA A 1 77 ? 8.398 0.661 -27.240 1.00 84.06 77 ALA A CA 1
ATOM 607 C C . ALA A 1 77 ? 8.945 1.563 -26.127 1.00 84.06 77 ALA A C 1
ATOM 609 O O . ALA A 1 77 ? 10.123 1.928 -26.145 1.00 84.06 77 ALA A O 1
ATOM 610 N N . LEU A 1 78 ? 8.094 1.885 -25.154 1.00 86.31 78 LEU A N 1
ATOM 611 C CA . LEU A 1 78 ? 8.461 2.588 -23.929 1.00 86.31 78 LEU A CA 1
ATOM 612 C C . LEU A 1 78 ? 8.078 1.714 -22.739 1.00 86.31 78 LEU A C 1
ATOM 614 O O . LEU A 1 78 ? 6.938 1.269 -22.630 1.00 86.31 78 LEU A O 1
ATOM 618 N N . LEU A 1 79 ? 9.047 1.467 -21.862 1.00 91.00 79 LEU A N 1
ATOM 619 C CA . LEU A 1 79 ? 8.809 0.837 -20.572 1.00 91.00 79 LEU A CA 1
ATOM 620 C C . LEU A 1 79 ? 8.675 1.947 -19.542 1.00 91.00 79 LEU A C 1
ATOM 622 O O . LEU A 1 79 ? 9.554 2.800 -19.425 1.00 91.00 79 LEU A O 1
ATOM 626 N N . VAL A 1 80 ? 7.568 1.931 -18.817 1.00 88.56 80 VAL A N 1
ATOM 627 C CA . VAL A 1 80 ? 7.256 2.919 -17.790 1.00 88.56 80 VAL A CA 1
ATOM 628 C C . VAL A 1 80 ? 6.924 2.186 -16.503 1.00 88.56 80 VAL A C 1
ATOM 630 O O . VAL A 1 80 ? 6.248 1.156 -16.530 1.00 88.56 80 VAL A O 1
ATOM 633 N N . ASP A 1 81 ? 7.421 2.702 -15.381 1.00 91.38 81 ASP A N 1
ATOM 634 C CA . ASP A 1 81 ? 6.881 2.304 -14.086 1.00 91.38 81 ASP A CA 1
ATOM 635 C C . ASP A 1 81 ? 5.460 2.860 -13.970 1.00 91.38 81 ASP A C 1
ATOM 637 O O . ASP A 1 81 ? 5.175 3.962 -14.437 1.00 91.38 81 ASP A O 1
ATOM 641 N N . ALA A 1 82 ? 4.555 2.101 -13.367 1.00 88.62 82 ALA A N 1
ATOM 642 C CA . ALA A 1 82 ? 3.208 2.589 -13.128 1.00 88.62 82 ALA A CA 1
ATOM 643 C C . ALA A 1 82 ? 3.207 3.534 -11.920 1.00 88.62 82 ALA A C 1
ATOM 645 O O . ALA A 1 82 ? 2.690 4.651 -11.996 1.00 88.62 82 ALA A O 1
ATOM 646 N N . VAL A 1 83 ? 3.816 3.112 -10.810 1.00 86.38 83 VAL A N 1
ATOM 647 C CA . VAL A 1 83 ? 3.715 3.817 -9.527 1.00 86.38 83 VAL A CA 1
ATOM 648 C C . VAL A 1 83 ? 4.558 5.089 -9.550 1.00 86.38 83 VAL A C 1
ATOM 650 O O . VAL A 1 83 ? 5.712 5.094 -9.958 1.00 86.38 83 VAL A O 1
ATOM 653 N N . GLY A 1 84 ? 3.976 6.212 -9.134 1.00 82.69 84 GLY A N 1
ATOM 654 C CA . GLY A 1 84 ? 4.667 7.503 -9.070 1.00 82.69 84 GLY A CA 1
ATOM 655 C C . GLY A 1 84 ? 4.902 8.182 -10.425 1.00 82.69 84 GLY A C 1
ATOM 656 O O . GLY A 1 84 ? 5.186 9.381 -10.436 1.00 82.69 84 GLY A O 1
ATOM 657 N N . THR A 1 85 ? 4.726 7.457 -11.534 1.00 87.75 85 THR A N 1
ATOM 658 C CA . THR A 1 85 ? 4.782 7.992 -12.901 1.00 87.75 85 THR A CA 1
ATOM 659 C C . THR A 1 85 ? 3.378 8.147 -13.472 1.00 87.75 85 THR A C 1
ATOM 661 O O . THR A 1 85 ? 2.952 9.265 -13.735 1.00 87.75 85 THR A O 1
ATOM 664 N N . LEU A 1 86 ? 2.646 7.040 -13.624 1.00 87.75 86 LEU A N 1
ATOM 665 C CA . LEU A 1 86 ? 1.296 7.037 -14.189 1.00 87.75 86 LEU A CA 1
ATOM 666 C C . LEU A 1 86 ? 0.220 7.125 -13.111 1.00 87.75 86 LEU A C 1
ATOM 668 O O . LEU A 1 86 ? -0.829 7.722 -13.332 1.00 87.75 86 LEU A O 1
ATOM 672 N N . VAL A 1 87 ? 0.469 6.504 -11.956 1.00 85.62 87 VAL A N 1
ATOM 673 C CA . VAL A 1 87 ? -0.530 6.355 -10.901 1.00 85.62 87 VAL A CA 1
ATOM 674 C C . VAL A 1 87 ? 0.034 6.709 -9.533 1.00 85.62 87 VAL A C 1
ATOM 676 O O . VAL A 1 87 ? 1.138 6.311 -9.153 1.00 85.62 87 VAL A O 1
ATOM 679 N N . VAL A 1 88 ? -0.759 7.453 -8.766 1.00 85.06 88 VAL A N 1
ATOM 680 C CA . VAL A 1 88 ? -0.511 7.757 -7.355 1.00 85.06 88 VAL A CA 1
ATOM 681 C C . VAL A 1 88 ? -1.795 7.448 -6.584 1.00 85.06 88 VAL A C 1
ATOM 683 O O . VAL A 1 88 ? -2.874 7.779 -7.078 1.00 85.06 88 VAL A O 1
ATOM 686 N N . PRO A 1 89 ? -1.722 6.823 -5.396 1.00 83.75 89 PRO A N 1
ATOM 687 C CA . PRO A 1 89 ? -2.908 6.615 -4.572 1.00 83.75 89 PRO A CA 1
ATOM 688 C C . PRO A 1 89 ? -3.593 7.951 -4.250 1.00 83.75 89 PRO A C 1
ATOM 690 O O . PRO A 1 89 ? -2.925 8.877 -3.789 1.00 83.75 89 PRO A O 1
ATOM 693 N N . ALA A 1 90 ? -4.914 8.048 -4.440 1.00 85.88 90 ALA A N 1
ATOM 694 C CA . ALA A 1 90 ? -5.681 9.237 -4.039 1.00 85.88 90 ALA A CA 1
ATOM 695 C C . ALA A 1 90 ? -5.611 9.510 -2.536 1.00 85.88 90 ALA A C 1
ATOM 697 O O . ALA A 1 90 ? -5.677 10.661 -2.107 1.00 85.88 90 ALA A O 1
ATOM 698 N N . GLN A 1 91 ? -5.531 8.447 -1.737 1.00 87.94 91 GLN A N 1
ATOM 699 C CA . GLN A 1 91 ? -5.547 8.523 -0.284 1.00 87.94 91 GLN A CA 1
ATOM 700 C C . GLN A 1 91 ? -4.309 7.839 0.303 1.00 87.94 91 GLN A C 1
ATOM 702 O O . GLN A 1 91 ? -3.871 6.805 -0.213 1.00 87.94 91 GLN A O 1
ATOM 707 N N . PRO A 1 92 ? -3.749 8.373 1.401 1.00 91.62 92 PRO A N 1
ATOM 708 C CA . PRO A 1 92 ? -2.705 7.693 2.153 1.00 91.62 92 PRO A CA 1
ATOM 709 C C . PRO A 1 92 ? -3.180 6.329 2.670 1.00 91.62 92 PRO A C 1
ATOM 711 O O . PRO A 1 92 ? -4.213 6.224 3.329 1.00 91.62 92 PRO A O 1
ATOM 714 N N . THR A 1 93 ? -2.388 5.278 2.448 1.00 92.25 93 THR A N 1
ATOM 715 C CA . THR A 1 93 ? -2.729 3.901 2.855 1.00 92.25 93 THR A CA 1
ATOM 716 C C . THR A 1 93 ? -3.036 3.778 4.349 1.00 92.25 93 THR A C 1
ATOM 718 O O . THR A 1 93 ? -3.985 3.098 4.728 1.00 92.25 93 THR A O 1
ATOM 721 N N . ALA A 1 94 ? -2.276 4.465 5.206 1.00 94.88 94 ALA A N 1
ATOM 722 C CA . ALA A 1 94 ? -2.484 4.420 6.653 1.00 94.88 94 ALA A CA 1
ATOM 723 C C . ALA A 1 94 ? -3.842 5.005 7.079 1.00 94.88 94 ALA A C 1
ATOM 725 O O . ALA A 1 94 ? -4.480 4.473 7.987 1.00 94.88 94 ALA A O 1
ATOM 726 N N . GLN A 1 95 ? -4.311 6.047 6.384 1.00 94.94 95 GLN A N 1
ATOM 727 C CA . GLN A 1 95 ? -5.623 6.643 6.621 1.00 94.94 95 GLN A CA 1
ATOM 728 C C . GLN A 1 95 ? -6.743 5.660 6.260 1.00 94.94 95 GLN A C 1
ATOM 730 O O . GLN A 1 95 ? -7.678 5.491 7.036 1.00 94.94 95 GLN A O 1
ATOM 735 N N . VAL A 1 96 ? -6.619 4.966 5.123 1.00 94.44 96 VAL A N 1
ATOM 736 C CA . VAL A 1 96 ? -7.574 3.932 4.683 1.00 94.44 96 VAL A CA 1
ATOM 737 C C . VAL A 1 96 ? -7.610 2.759 5.664 1.00 94.44 96 VAL A C 1
ATOM 739 O O . VAL A 1 96 ? -8.679 2.282 6.041 1.00 94.44 96 VAL A O 1
ATOM 742 N N . TYR A 1 97 ? -6.440 2.304 6.118 1.00 95.38 97 TYR A N 1
ATOM 743 C CA . TYR A 1 97 ? -6.338 1.205 7.078 1.00 95.38 97 TYR A CA 1
ATOM 744 C C . TYR A 1 97 ? -7.034 1.559 8.388 1.00 95.38 97 TYR A C 1
ATOM 746 O O . TYR A 1 97 ? -7.776 0.738 8.924 1.00 95.38 97 TYR A O 1
ATOM 754 N N . LYS A 1 98 ? -6.840 2.783 8.881 1.00 95.81 98 LYS A N 1
ATOM 755 C CA . LYS A 1 98 ? -7.525 3.264 10.077 1.00 95.81 98 LYS A CA 1
ATOM 756 C C . LYS A 1 98 ? -9.033 3.385 9.859 1.00 95.81 98 LYS A C 1
ATOM 758 O O . LYS A 1 98 ? -9.780 2.783 10.617 1.00 95.81 98 LYS A O 1
ATOM 763 N N . SER A 1 99 ? -9.483 4.094 8.824 1.00 94.88 99 SER A N 1
ATOM 764 C CA . SER A 1 99 ? -10.911 4.380 8.618 1.00 94.88 99 SER A CA 1
ATOM 765 C C . SER A 1 99 ? -11.752 3.115 8.431 1.00 94.88 99 SER A C 1
ATOM 767 O O . SER A 1 99 ? -12.820 2.988 9.025 1.00 94.88 99 SER A O 1
ATOM 769 N N . ILE A 1 100 ? -11.257 2.142 7.660 1.00 94.88 100 ILE A N 1
ATOM 770 C CA . ILE A 1 100 ? -11.925 0.845 7.495 1.00 94.88 100 ILE A CA 1
ATOM 771 C C . ILE A 1 100 ? -11.711 -0.030 8.736 1.00 94.88 100 ILE A C 1
ATOM 773 O O . ILE A 1 100 ? -12.586 -0.808 9.095 1.00 94.88 100 ILE A O 1
ATOM 777 N N . GLY A 1 101 ? -10.569 0.089 9.413 1.00 94.62 101 GLY A N 1
ATOM 778 C CA . GLY A 1 101 ? -10.213 -0.725 10.575 1.00 94.62 101 GLY A CA 1
ATOM 779 C C . GLY A 1 101 ? -10.916 -0.336 11.873 1.00 94.62 101 GLY A C 1
ATOM 780 O O . GLY A 1 101 ? -11.052 -1.180 12.757 1.00 94.62 101 GLY A O 1
ATOM 781 N N . GLU A 1 102 ? -11.392 0.903 12.001 1.00 94.75 102 GLU A N 1
ATOM 782 C CA . GLU A 1 102 ? -12.063 1.413 13.205 1.00 94.75 102 GLU A CA 1
ATOM 783 C C . GLU A 1 102 ? -13.260 0.538 13.608 1.00 94.75 102 GLU A C 1
ATOM 785 O O . GLU A 1 102 ? -13.404 0.187 14.781 1.00 94.75 102 GLU A O 1
ATOM 790 N N . LYS A 1 103 ? -14.061 0.077 12.639 1.00 95.88 103 LYS A N 1
ATOM 791 C CA . LYS A 1 103 ? -15.195 -0.827 12.906 1.00 95.88 103 LYS A CA 1
ATOM 792 C C . LYS A 1 103 ? -14.790 -2.245 13.319 1.00 95.88 103 LYS A C 1
ATOM 794 O O . LYS A 1 103 ? -15.591 -2.943 13.930 1.00 95.88 103 LYS A O 1
ATOM 799 N N . TYR A 1 104 ? -13.558 -2.651 13.018 1.00 95.19 104 TYR A N 1
ATOM 800 C CA . TYR A 1 104 ? -12.979 -3.935 13.424 1.00 95.19 104 TYR A CA 1
ATOM 801 C C . TYR A 1 104 ? -12.090 -3.804 14.673 1.00 95.19 104 TYR A C 1
ATOM 803 O O . TYR A 1 104 ? -11.416 -4.754 15.065 1.00 95.19 104 TYR A O 1
ATOM 811 N N . GLY A 1 105 ? -12.074 -2.631 15.320 1.00 93.56 105 GLY A N 1
ATOM 812 C CA . GLY A 1 105 ? -11.345 -2.405 16.566 1.00 93.56 105 GLY A CA 1
ATOM 813 C C . GLY A 1 105 ? -9.872 -2.023 16.401 1.00 93.56 105 GLY A C 1
ATOM 814 O O . GLY A 1 105 ? -9.113 -2.141 17.366 1.00 93.56 105 GLY A O 1
ATOM 815 N N . VAL A 1 106 ? -9.451 -1.543 15.226 1.00 94.62 106 VAL A N 1
ATOM 816 C CA . VAL A 1 106 ? -8.122 -0.934 15.046 1.00 94.62 106 VAL A CA 1
ATOM 817 C C . VAL A 1 106 ? -8.062 0.377 15.836 1.00 94.62 106 VAL A C 1
ATOM 819 O O . VAL A 1 106 ? -8.875 1.272 15.631 1.00 94.62 106 VAL A O 1
ATOM 822 N N . LYS A 1 107 ? -7.096 0.489 16.757 1.00 94.19 107 LYS A N 1
ATOM 823 C CA . LYS A 1 107 ? -6.951 1.640 17.679 1.00 94.19 107 LYS A CA 1
ATOM 824 C C . LYS A 1 107 ? -5.715 2.500 17.421 1.00 94.19 107 LYS A C 1
ATOM 826 O O . LYS A 1 107 ? -5.501 3.487 18.121 1.00 94.19 107 LYS A O 1
ATOM 831 N N . TYR A 1 108 ? -4.871 2.098 16.479 1.00 95.38 108 TYR A N 1
ATOM 832 C CA . TYR A 1 108 ? -3.613 2.784 16.212 1.00 95.38 108 TYR A CA 1
ATOM 833 C C . TYR A 1 108 ? -3.839 4.097 15.465 1.00 95.38 108 TYR A C 1
ATOM 835 O O . TYR A 1 108 ? -4.765 4.228 14.661 1.00 95.38 108 TYR A O 1
ATOM 843 N N . SER A 1 109 ? -2.974 5.075 15.734 1.00 96.62 109 SER A N 1
ATOM 844 C CA . SER A 1 109 ? -2.946 6.313 14.959 1.00 96.62 109 SER A CA 1
ATOM 845 C C . SER A 1 109 ? -2.429 6.048 13.542 1.00 96.62 109 SER A C 1
ATOM 847 O O . SER A 1 109 ? -1.785 5.034 13.272 1.00 96.62 109 SER A O 1
ATOM 849 N N . GLU A 1 110 ? -2.687 6.975 12.621 1.00 97.00 110 GLU A N 1
ATOM 850 C CA . GLU A 1 110 ? -2.245 6.851 11.224 1.00 97.00 110 GLU A CA 1
ATOM 851 C C . GLU A 1 110 ? -0.718 6.766 11.128 1.00 97.00 110 GLU A C 1
ATOM 853 O O . GLU A 1 110 ? -0.192 5.914 10.414 1.00 97.00 110 GLU A O 1
ATOM 858 N N . ASP A 1 111 ? -0.004 7.575 11.914 1.00 97.12 111 ASP A N 1
ATOM 859 C CA . ASP A 1 111 ? 1.459 7.554 11.969 1.00 97.12 111 ASP A CA 1
ATOM 860 C C . ASP A 1 111 ? 1.998 6.222 12.501 1.00 97.12 111 ASP A C 1
ATOM 862 O O . ASP A 1 111 ? 2.979 5.685 11.979 1.00 97.12 111 ASP A O 1
ATOM 866 N N . GLU A 1 112 ? 1.343 5.651 13.516 1.00 97.38 112 GLU A N 1
ATOM 867 C CA . GLU A 1 112 ? 1.733 4.358 14.070 1.00 97.38 112 GLU A CA 1
ATOM 868 C C . GLU A 1 112 ? 1.487 3.225 13.067 1.00 97.38 112 GLU A C 1
ATOM 870 O O . GLU A 1 112 ? 2.364 2.380 12.870 1.00 97.38 112 GLU A O 1
ATOM 875 N N . ILE A 1 113 ? 0.338 3.234 12.385 1.00 97.19 113 ILE A N 1
ATOM 876 C CA . ILE A 1 113 ? 0.029 2.282 11.311 1.00 97.19 113 ILE A CA 1
ATOM 877 C C . ILE A 1 113 ? 1.063 2.405 10.193 1.00 97.19 113 ILE A C 1
ATOM 879 O O . ILE A 1 113 ? 1.581 1.391 9.730 1.00 97.19 113 ILE A O 1
ATOM 883 N N . LEU A 1 114 ? 1.421 3.625 9.784 1.00 96.69 114 LEU A N 1
ATOM 884 C CA . LEU A 1 114 ? 2.412 3.860 8.735 1.00 96.69 114 LEU A CA 1
ATOM 885 C C . LEU A 1 114 ? 3.806 3.359 9.134 1.00 96.69 114 LEU A C 1
ATOM 887 O O . LEU A 1 114 ? 4.493 2.724 8.331 1.00 96.69 114 LEU A O 1
ATOM 891 N N . MET A 1 115 ? 4.230 3.620 10.371 1.00 97.56 115 MET A N 1
ATOM 892 C CA . MET A 1 115 ? 5.498 3.124 10.905 1.00 97.56 115 MET A CA 1
ATOM 893 C C . MET A 1 115 ? 5.528 1.590 10.915 1.00 97.56 115 MET A C 1
ATOM 895 O O . MET A 1 115 ? 6.497 0.984 10.451 1.00 97.56 115 MET A O 1
ATOM 899 N N . ARG A 1 116 ? 4.466 0.950 11.418 1.00 97.38 116 ARG A N 1
ATOM 900 C CA . ARG A 1 116 ? 4.356 -0.515 11.469 1.00 97.38 116 ARG A CA 1
ATOM 901 C C . ARG A 1 116 ? 4.297 -1.128 10.075 1.00 97.38 116 ARG A C 1
ATOM 903 O O . ARG A 1 116 ? 4.957 -2.135 9.844 1.00 97.38 116 ARG A O 1
ATOM 910 N N . TYR A 1 117 ? 3.590 -0.488 9.148 1.00 96.25 117 TYR A N 1
ATOM 911 C CA . TYR A 1 117 ? 3.537 -0.882 7.744 1.00 96.25 117 TYR A CA 1
ATOM 912 C C . TYR A 1 117 ? 4.924 -0.907 7.107 1.00 96.25 117 TYR A C 1
ATOM 914 O O . TYR A 1 117 ? 5.318 -1.925 6.542 1.00 96.25 117 TYR A O 1
ATOM 922 N N . ARG A 1 118 ? 5.703 0.175 7.255 1.00 96.06 118 ARG A N 1
ATOM 923 C CA . ARG A 1 118 ? 7.086 0.232 6.748 1.00 96.06 118 ARG A CA 1
ATOM 924 C C . ARG A 1 118 ? 7.929 -0.894 7.337 1.00 96.06 118 ARG A C 1
ATOM 926 O O . ARG A 1 118 ? 8.539 -1.655 6.593 1.00 96.06 118 ARG A O 1
ATOM 933 N N . ARG A 1 119 ? 7.867 -1.067 8.661 1.00 95.56 119 ARG A N 1
ATOM 934 C CA . ARG A 1 119 ? 8.597 -2.128 9.363 1.00 95.56 119 ARG A CA 1
ATOM 935 C C . ARG A 1 119 ? 8.217 -3.525 8.869 1.00 95.56 119 ARG A C 1
ATOM 937 O O . ARG A 1 119 ? 9.110 -4.351 8.705 1.00 95.56 119 ARG A O 1
ATOM 944 N N . ALA A 1 120 ? 6.926 -3.795 8.670 1.00 94.12 120 ALA A N 1
ATOM 945 C CA . ALA A 1 120 ? 6.421 -5.080 8.190 1.00 94.12 120 ALA A CA 1
ATOM 946 C C . ALA A 1 120 ? 6.875 -5.355 6.750 1.00 94.12 120 ALA A C 1
ATOM 948 O O . ALA A 1 120 ? 7.316 -6.457 6.445 1.00 94.12 120 ALA A O 1
ATOM 949 N N . TYR A 1 121 ? 6.838 -4.337 5.888 1.00 91.50 121 TYR A N 1
ATOM 950 C CA . TYR A 1 121 ? 7.255 -4.449 4.491 1.00 91.50 121 TYR A CA 1
ATOM 951 C C . TYR A 1 121 ? 8.771 -4.654 4.323 1.00 91.50 121 TYR A C 1
ATOM 953 O O . TYR A 1 121 ? 9.221 -5.276 3.360 1.00 91.50 121 TYR A O 1
ATOM 961 N N . GLU A 1 122 ? 9.565 -4.139 5.263 1.00 91.44 122 GLU A N 1
ATOM 962 C CA . GLU A 1 122 ? 11.019 -4.323 5.316 1.00 91.44 122 GLU A CA 1
ATOM 963 C C . GLU A 1 122 ? 11.438 -5.720 5.798 1.00 91.44 122 GLU A C 1
ATOM 965 O O . GLU A 1 122 ? 12.584 -6.118 5.576 1.00 91.44 122 GLU A O 1
ATOM 970 N N . GLN A 1 123 ? 10.543 -6.477 6.447 1.00 88.56 123 GLN A N 1
ATOM 971 C CA . GLN A 1 123 ? 10.877 -7.824 6.904 1.00 88.56 123 GLN A CA 1
ATOM 972 C C . GLN A 1 123 ? 11.041 -8.794 5.721 1.00 88.56 123 GLN A C 1
ATOM 974 O O . GLN A 1 123 ? 10.314 -8.708 4.726 1.00 88.56 123 GLN A O 1
ATOM 979 N N . PRO A 1 124 ? 11.971 -9.762 5.818 1.00 87.19 124 PRO A N 1
ATOM 980 C CA . PRO A 1 124 ? 12.070 -10.829 4.833 1.00 87.19 124 PRO A CA 1
ATOM 981 C C . PRO A 1 124 ? 10.791 -11.677 4.840 1.00 87.19 124 PRO A C 1
ATOM 983 O O . PRO A 1 124 ? 10.309 -12.084 5.895 1.00 87.19 124 PRO A O 1
ATOM 986 N N . TRP A 1 125 ? 10.264 -11.982 3.653 1.00 85.19 125 TRP A N 1
ATOM 987 C CA . TRP A 1 125 ? 9.043 -12.771 3.481 1.00 85.19 125 TRP A CA 1
ATOM 988 C C . TRP A 1 125 ? 9.319 -14.085 2.747 1.00 85.19 125 TRP A C 1
ATOM 990 O O . TRP A 1 125 ? 10.007 -14.102 1.729 1.00 85.19 125 TRP A O 1
ATOM 1000 N N . GLY A 1 126 ? 8.764 -15.188 3.257 1.00 78.06 126 GLY A N 1
ATOM 1001 C CA . GLY A 1 126 ? 8.682 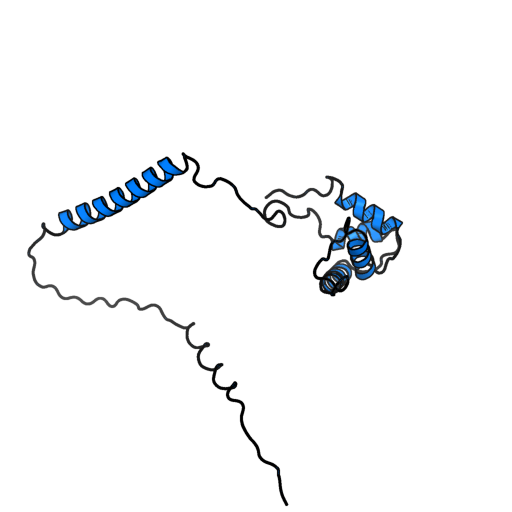-16.464 2.538 1.00 78.06 126 GLY A CA 1
ATOM 1002 C C . GLY A 1 126 ? 10.005 -17.192 2.277 1.00 78.06 126 GLY A C 1
ATOM 1003 O O . GLY A 1 126 ? 10.018 -18.117 1.473 1.00 78.06 126 GLY A O 1
ATOM 1004 N N . GLY A 1 127 ? 11.121 -16.779 2.898 1.00 75.88 127 GLY A N 1
ATOM 1005 C CA . GLY A 1 127 ? 12.437 -17.431 2.762 1.00 75.88 127 GLY A CA 1
ATOM 1006 C C . GLY A 1 127 ? 12.997 -17.485 1.330 1.00 75.88 127 GLY A C 1
ATOM 1007 O O . GLY A 1 127 ? 14.045 -18.081 1.095 1.00 75.88 127 GLY A O 1
ATOM 1008 N N . SER A 1 128 ? 12.310 -16.860 0.376 1.00 74.25 128 SER A N 1
ATOM 1009 C CA . SER A 1 128 ? 12.612 -16.861 -1.048 1.00 74.25 128 SER A CA 1
ATOM 1010 C C . SER A 1 128 ? 12.742 -15.420 -1.537 1.00 74.25 128 SER A C 1
ATOM 1012 O O . SER A 1 128 ? 12.378 -14.467 -0.850 1.00 74.25 128 SER A O 1
ATOM 1014 N N . ARG A 1 129 ? 13.272 -15.232 -2.747 1.00 76.62 129 ARG A N 1
ATOM 1015 C CA . ARG A 1 129 ? 13.402 -13.893 -3.338 1.00 76.62 129 ARG A CA 1
ATOM 1016 C C . ARG A 1 129 ? 12.059 -13.322 -3.818 1.00 76.62 129 ARG A C 1
ATOM 1018 O O . ARG A 1 129 ? 11.977 -12.127 -4.098 1.00 76.62 129 ARG A O 1
ATOM 1025 N N . LEU A 1 130 ? 11.024 -14.155 -3.932 1.00 82.19 130 LEU A N 1
ATOM 1026 C CA . LEU A 1 130 ? 9.715 -13.765 -4.443 1.00 82.19 130 LEU A CA 1
ATOM 1027 C C . LEU A 1 130 ? 8.777 -13.428 -3.282 1.00 82.19 130 LEU A C 1
ATOM 1029 O O . LEU A 1 130 ? 8.519 -14.256 -2.414 1.00 82.19 130 LEU A O 1
ATOM 1033 N N . ARG A 1 131 ? 8.256 -12.195 -3.279 1.00 80.00 131 ARG A N 1
ATOM 1034 C CA . ARG A 1 131 ? 7.262 -11.747 -2.287 1.00 80.00 131 ARG A CA 1
ATOM 1035 C C . ARG A 1 131 ? 5.840 -12.179 -2.628 1.00 80.00 131 ARG A C 1
ATOM 1037 O O . ARG A 1 131 ? 5.037 -12.411 -1.732 1.00 80.00 131 ARG A O 1
ATOM 1044 N N . TYR A 1 132 ? 5.554 -12.296 -3.917 1.00 80.81 132 TYR A N 1
ATOM 1045 C CA . TYR A 1 132 ? 4.232 -12.603 -4.435 1.00 80.81 132 TYR A CA 1
ATOM 1046 C C . TYR A 1 132 ? 4.262 -14.020 -4.999 1.00 80.81 132 TYR A C 1
ATOM 1048 O O . TYR A 1 132 ? 4.921 -14.278 -6.006 1.00 80.81 132 TYR A O 1
ATOM 1056 N N . VAL A 1 133 ? 3.607 -14.931 -4.289 1.00 78.31 133 VAL A N 1
ATOM 1057 C CA . VAL A 1 133 ? 3.311 -16.293 -4.739 1.00 78.31 133 VAL A CA 1
ATOM 1058 C C . VAL A 1 133 ? 1.798 -16.344 -4.938 1.00 78.31 133 VAL A C 1
ATOM 1060 O O . VAL A 1 133 ? 1.065 -15.809 -4.104 1.00 78.31 133 VAL A O 1
ATOM 1063 N N . ASP A 1 134 ? 1.353 -16.913 -6.056 1.00 84.12 134 ASP A N 1
ATOM 1064 C CA . ASP A 1 134 ? -0.044 -16.903 -6.504 1.00 84.12 134 ASP A CA 1
ATOM 1065 C C . ASP A 1 134 ? -0.617 -15.478 -6.643 1.00 84.12 134 ASP A C 1
ATOM 1067 O O . ASP A 1 134 ? -0.145 -14.699 -7.471 1.00 84.12 134 ASP A O 1
ATOM 1071 N N . ASP A 1 135 ? -1.620 -15.120 -5.838 1.00 84.00 135 ASP A N 1
ATOM 1072 C CA . ASP A 1 135 ? -2.279 -13.808 -5.842 1.00 84.00 135 ASP A CA 1
ATOM 1073 C C . ASP A 1 135 ? -1.646 -12.794 -4.869 1.00 84.00 135 ASP A C 1
ATOM 1075 O O . ASP A 1 135 ? -2.060 -11.633 -4.801 1.00 84.00 135 ASP A O 1
ATOM 1079 N N . GLY A 1 136 ? -0.642 -13.221 -4.094 1.00 88.31 136 GLY A N 1
ATOM 1080 C CA . GLY A 1 136 ? 0.019 -12.399 -3.085 1.00 88.31 136 GLY A CA 1
ATOM 1081 C C . GLY A 1 136 ? -0.878 -11.980 -1.913 1.00 88.31 136 GLY A C 1
ATOM 1082 O O . GLY A 1 136 ? -0.440 -11.174 -1.089 1.00 88.31 136 GLY A O 1
ATOM 1083 N N . ARG A 1 137 ? -2.108 -12.502 -1.790 1.00 90.38 137 ARG A N 1
ATOM 1084 C CA . ARG A 1 137 ? -3.035 -12.123 -0.710 1.00 90.38 137 ARG A CA 1
ATOM 1085 C C . ARG A 1 137 ? -2.488 -12.482 0.658 1.00 90.38 137 ARG A C 1
ATOM 1087 O O . ARG A 1 137 ? -2.600 -11.680 1.574 1.00 90.38 137 ARG A O 1
ATOM 1094 N N . THR A 1 138 ? -1.850 -13.642 0.791 1.00 90.50 138 THR A N 1
ATOM 1095 C CA . THR A 1 138 ? -1.245 -14.097 2.056 1.00 90.50 138 THR A CA 1
ATOM 1096 C C . THR A 1 138 ? -0.177 -13.127 2.560 1.00 90.50 138 THR A C 1
ATOM 1098 O O . THR A 1 138 ? -0.124 -12.816 3.751 1.00 90.50 138 THR A O 1
ATOM 1101 N N . PHE A 1 139 ? 0.629 -12.585 1.643 1.00 91.56 139 PHE A N 1
ATOM 1102 C CA . PHE A 1 139 ? 1.587 -11.527 1.942 1.00 91.56 139 PHE A CA 1
ATOM 1103 C C . PHE A 1 139 ? 0.871 -10.253 2.400 1.00 91.56 139 PHE A C 1
ATOM 1105 O O . PHE A 1 139 ? 1.165 -9.736 3.476 1.00 91.56 139 PHE A O 1
ATOM 1112 N N . TRP A 1 140 ? -0.103 -9.761 1.631 1.00 92.38 140 TRP A N 1
ATOM 1113 C CA . TRP A 1 140 ? -0.818 -8.533 1.984 1.00 92.38 140 TRP A CA 1
ATOM 1114 C C . TRP A 1 140 ? -1.598 -8.648 3.293 1.00 92.38 140 TRP A C 1
ATOM 1116 O O . TRP A 1 140 ? -1.595 -7.707 4.082 1.00 92.38 140 TRP A O 1
ATOM 1126 N N . GLN A 1 141 ? -2.192 -9.805 3.573 1.00 93.31 141 GLN A N 1
ATOM 1127 C CA . GLN A 1 141 ? -2.860 -10.088 4.836 1.00 93.31 141 GLN A CA 1
ATOM 1128 C C . GLN A 1 141 ? -1.871 -10.007 6.001 1.00 93.31 141 GLN A C 1
ATOM 1130 O O . GLN A 1 141 ? -2.149 -9.337 6.994 1.00 93.31 141 GLN A O 1
ATOM 1135 N N . HIS A 1 142 ? -0.680 -10.598 5.859 1.00 92.94 142 HIS A N 1
ATOM 1136 C CA . HIS A 1 142 ? 0.376 -10.471 6.862 1.00 92.94 142 HIS A CA 1
ATOM 1137 C C . HIS A 1 142 ? 0.783 -9.010 7.095 1.00 92.94 142 HIS A C 1
ATOM 1139 O O . HIS A 1 142 ? 0.935 -8.589 8.247 1.00 92.94 142 HIS A O 1
ATOM 1145 N N . ILE A 1 143 ? 0.924 -8.221 6.025 1.00 94.62 143 ILE A N 1
ATOM 1146 C CA . ILE A 1 143 ? 1.232 -6.791 6.128 1.00 94.62 143 ILE A CA 1
ATOM 1147 C C . ILE A 1 143 ? 0.112 -6.045 6.861 1.00 94.62 143 ILE A C 1
ATOM 1149 O O . ILE A 1 143 ? 0.402 -5.301 7.798 1.00 94.62 143 ILE A O 1
ATOM 1153 N N . VAL A 1 144 ? -1.156 -6.254 6.497 1.00 95.69 144 VAL A N 1
ATOM 1154 C CA . VAL A 1 144 ? -2.313 -5.607 7.142 1.00 95.69 144 VAL A CA 1
ATOM 1155 C C . VAL A 1 144 ? -2.370 -5.956 8.626 1.00 95.69 144 VAL A C 1
ATOM 1157 O O . VAL A 1 144 ? -2.427 -5.048 9.458 1.00 95.69 144 VAL A O 1
ATOM 1160 N N . THR A 1 145 ? -2.261 -7.235 8.982 1.00 95.12 145 THR A N 1
ATOM 1161 C CA . THR A 1 145 ? -2.298 -7.684 10.379 1.00 95.12 145 THR A CA 1
ATOM 1162 C C . THR A 1 145 ? -1.131 -7.130 11.191 1.00 95.12 145 THR A C 1
ATOM 1164 O O . THR A 1 145 ? -1.331 -6.630 12.296 1.00 95.12 145 THR A O 1
ATOM 1167 N N . SER A 1 146 ? 0.081 -7.120 10.633 1.00 95.44 146 SER A N 1
ATOM 1168 C CA . SER A 1 146 ? 1.262 -6.568 11.311 1.00 95.44 146 SER A CA 1
ATOM 1169 C C . SER A 1 146 ? 1.181 -5.047 11.492 1.00 95.44 146 SER A C 1
ATOM 1171 O O . SER A 1 146 ? 1.660 -4.506 12.490 1.00 95.44 146 SER A O 1
ATOM 1173 N N . SER A 1 147 ? 0.551 -4.350 10.543 1.00 96.12 147 SER A N 1
ATOM 1174 C CA . SER A 1 147 ? 0.413 -2.888 10.559 1.00 96.12 147 SER A CA 1
ATOM 1175 C C . SER A 1 147 ? -0.665 -2.415 11.531 1.00 96.12 147 SER A C 1
ATOM 1177 O O . SER A 1 147 ? -0.490 -1.414 12.221 1.00 96.12 147 SER A O 1
ATOM 1179 N N . THR A 1 148 ? -1.782 -3.137 11.587 1.00 95.44 148 THR A N 1
ATOM 1180 C CA . THR A 1 148 ? -3.019 -2.697 12.255 1.00 95.44 148 THR A CA 1
ATOM 1181 C C . THR A 1 148 ? -3.287 -3.434 13.562 1.00 95.44 148 THR A C 1
ATOM 1183 O O . THR A 1 148 ? -4.114 -2.992 14.354 1.00 95.44 148 THR A O 1
ATOM 1186 N N . GLY A 1 149 ? -2.592 -4.551 13.806 1.00 93.75 149 GLY A N 1
ATOM 1187 C CA . GLY A 1 149 ? -2.832 -5.441 14.942 1.00 93.75 149 GLY A CA 1
ATOM 1188 C C . GLY A 1 149 ? -4.150 -6.215 14.863 1.00 93.75 149 GLY A C 1
ATOM 1189 O O . GLY A 1 149 ? -4.476 -6.926 15.809 1.00 93.75 149 GLY A O 1
ATOM 1190 N N . CYS A 1 150 ? -4.904 -6.083 13.767 1.00 92.75 150 CYS A N 1
ATOM 1191 C CA . CYS A 1 150 ? -6.159 -6.788 13.549 1.00 92.75 150 CYS A CA 1
ATOM 1192 C C . CYS A 1 150 ? -5.941 -8.000 12.634 1.00 92.75 150 CYS A C 1
ATOM 1194 O O . CYS A 1 150 ? -5.412 -7.880 11.527 1.00 92.75 150 CYS A O 1
ATOM 1196 N N . SER A 1 151 ? -6.364 -9.174 13.102 1.00 92.88 151 SER A N 1
ATOM 1197 C CA . SER A 1 151 ? -6.284 -10.440 12.357 1.00 92.88 151 SER A CA 1
ATOM 1198 C C . SER A 1 151 ? -7.634 -10.871 11.773 1.00 92.88 151 SER A C 1
ATOM 1200 O O . SER A 1 151 ? -7.774 -12.018 11.354 1.00 92.88 151 SER A O 1
ATOM 1202 N N . ASP A 1 152 ? -8.639 -9.990 11.780 1.00 94.50 152 ASP A N 1
ATOM 1203 C CA . ASP A 1 152 ? -9.964 -10.293 11.239 1.00 94.50 152 ASP A CA 1
ATOM 1204 C C . ASP A 1 152 ? -9.903 -10.450 9.708 1.00 94.50 152 ASP A C 1
ATOM 1206 O O . ASP A 1 152 ? -9.399 -9.585 8.987 1.00 94.50 152 ASP A O 1
ATOM 1210 N N . ALA A 1 153 ? -10.423 -11.570 9.204 1.00 93.50 153 ALA A N 1
ATOM 1211 C CA . ALA A 1 153 ? -10.464 -11.865 7.777 1.00 93.50 153 ALA A CA 1
ATOM 1212 C C . ALA A 1 153 ? -11.447 -10.959 7.018 1.00 93.50 153 ALA A C 1
ATOM 1214 O O . ALA A 1 153 ? -11.188 -10.619 5.866 1.00 93.50 153 ALA A O 1
ATOM 1215 N N . GLN A 1 154 ? -12.550 -10.542 7.654 1.00 95.50 154 GLN A N 1
ATOM 1216 C CA . GLN A 1 154 ? -13.528 -9.635 7.040 1.00 95.50 154 GLN A CA 1
ATOM 1217 C C . GLN A 1 154 ? -12.925 -8.246 6.816 1.00 95.50 154 GLN A C 1
ATOM 1219 O O . GLN A 1 154 ? -13.132 -7.639 5.767 1.00 95.50 154 GLN A O 1
ATOM 1224 N N . TYR A 1 155 ? -12.103 -7.784 7.762 1.00 95.25 155 TYR A N 1
ATOM 1225 C CA . TYR A 1 155 ? -11.361 -6.534 7.632 1.00 95.25 155 TYR A CA 1
ATOM 1226 C C . TYR A 1 155 ? -10.403 -6.547 6.441 1.00 95.25 155 TYR A C 1
ATOM 1228 O O . TYR A 1 155 ? -10.382 -5.606 5.645 1.00 95.25 155 TYR A O 1
ATOM 1236 N N . PHE A 1 156 ? -9.623 -7.623 6.308 1.00 95.75 156 PHE A N 1
ATOM 1237 C CA . PHE A 1 156 ? -8.708 -7.772 5.183 1.00 95.75 156 PHE A CA 1
ATOM 1238 C C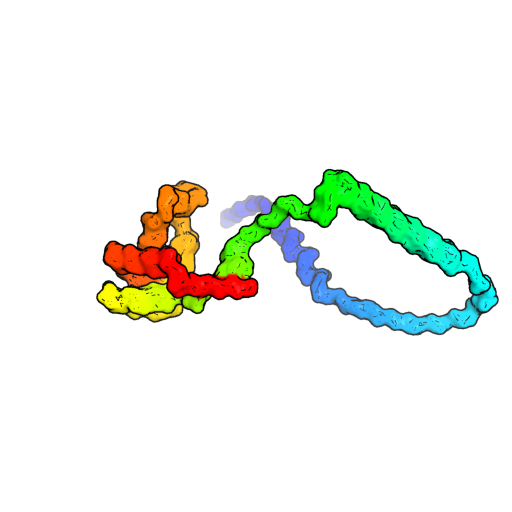 . PHE A 1 156 ? -9.455 -7.801 3.847 1.00 95.75 156 PHE A C 1
ATOM 1240 O O . PHE A 1 156 ? -9.054 -7.100 2.923 1.00 95.75 156 PHE A O 1
ATOM 1247 N N . GLU A 1 157 ? -10.536 -8.575 3.748 1.00 94.88 157 GLU A N 1
ATOM 1248 C CA . GLU A 1 157 ? -11.288 -8.709 2.499 1.00 94.88 157 GLU A CA 1
ATOM 1249 C C . GLU A 1 157 ? -11.906 -7.375 2.068 1.00 94.88 157 GLU A C 1
ATOM 1251 O O . GLU A 1 157 ? -11.838 -7.010 0.897 1.00 94.88 157 GLU A O 1
ATOM 1256 N N . GLU A 1 158 ? -12.432 -6.592 3.005 1.00 94.75 158 GLU A N 1
ATOM 1257 C CA . GLU A 1 158 ? -12.969 -5.273 2.688 1.00 94.75 158 GLU A CA 1
ATOM 1258 C C . GLU A 1 158 ? -11.892 -4.276 2.259 1.00 94.75 158 GLU A C 1
ATOM 1260 O O . GLU A 1 158 ? -12.092 -3.540 1.292 1.00 94.75 158 GLU A O 1
ATOM 1265 N N . LEU A 1 159 ? -10.738 -4.263 2.933 1.00 93.31 159 LEU A N 1
ATOM 1266 C CA . LEU A 1 159 ? -9.592 -3.471 2.483 1.00 93.31 159 LEU A CA 1
ATOM 1267 C C . LEU A 1 159 ? -9.164 -3.882 1.074 1.00 93.31 159 LEU A C 1
ATOM 1269 O O . LEU A 1 159 ? -8.918 -3.033 0.220 1.00 93.31 159 LEU A O 1
ATOM 1273 N N . TYR A 1 160 ? -9.088 -5.186 0.826 1.00 91.31 160 TYR A N 1
ATOM 1274 C CA . TYR A 1 160 ? -8.684 -5.735 -0.458 1.00 91.31 160 TYR A CA 1
ATOM 1275 C C . TYR A 1 160 ? -9.669 -5.336 -1.566 1.00 91.31 160 TYR A C 1
ATOM 1277 O O . TYR A 1 160 ? -9.255 -4.849 -2.616 1.00 91.31 160 TYR A O 1
ATOM 1285 N N . GLN A 1 161 ? -10.974 -5.434 -1.307 1.00 91.75 161 GLN A N 1
ATOM 1286 C CA . GLN A 1 161 ? -12.017 -4.967 -2.221 1.00 91.75 161 GLN A CA 1
ATOM 1287 C C . GLN A 1 161 ? -11.959 -3.457 -2.444 1.00 91.75 161 GLN A C 1
ATOM 1289 O O . GLN A 1 161 ? -12.060 -3.018 -3.589 1.00 91.75 161 GLN A O 1
ATOM 1294 N N . TYR A 1 162 ? -11.732 -2.664 -1.392 1.00 90.75 162 TYR A N 1
ATOM 1295 C CA . TYR A 1 162 ? -11.546 -1.220 -1.516 1.00 90.75 162 TYR A CA 1
ATOM 1296 C C . TYR A 1 162 ? -10.434 -0.906 -2.524 1.00 90.75 162 TYR A C 1
ATOM 1298 O O . TYR A 1 162 ? -10.685 -0.162 -3.469 1.00 90.75 162 TYR A O 1
ATOM 1306 N N . PHE A 1 163 ? -9.262 -1.545 -2.401 1.00 86.81 163 PHE A N 1
ATOM 1307 C CA . PHE A 1 163 ? -8.136 -1.333 -3.319 1.00 86.81 163 PHE A CA 1
ATOM 1308 C C . PHE A 1 163 ? -8.312 -1.930 -4.720 1.00 86.81 163 PHE A C 1
ATOM 1310 O O . PHE A 1 163 ? -7.648 -1.473 -5.648 1.00 86.81 163 PHE A O 1
ATOM 1317 N N . MET A 1 164 ? -9.196 -2.913 -4.899 1.00 85.56 164 MET A N 1
ATOM 1318 C CA . MET A 1 164 ? -9.541 -3.435 -6.226 1.00 85.56 164 MET A CA 1
ATOM 1319 C C . MET A 1 164 ? -10.539 -2.554 -6.981 1.00 85.56 164 MET A C 1
ATOM 1321 O O . MET A 1 164 ? -10.580 -2.594 -8.209 1.00 85.56 164 MET A O 1
ATOM 1325 N N . THR A 1 165 ? -11.372 -1.784 -6.279 1.00 82.31 165 THR A N 1
ATOM 1326 C CA . THR A 1 165 ? -12.364 -0.926 -6.935 1.00 82.31 165 THR A CA 1
ATOM 1327 C C . THR A 1 165 ? -11.749 0.353 -7.502 1.00 82.31 165 THR A C 1
ATOM 1329 O O . THR A 1 165 ? -10.870 0.965 -6.900 1.00 82.3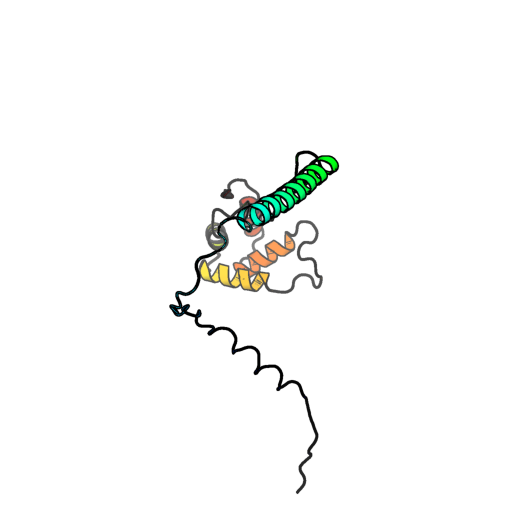1 165 THR A O 1
ATOM 1332 N N . GLU A 1 166 ? -12.307 0.837 -8.616 1.00 60.25 166 GLU A N 1
ATOM 1333 C CA . GLU A 1 166 ? -11.932 2.109 -9.266 1.00 60.25 166 GLU A CA 1
ATOM 1334 C C . GLU A 1 166 ? -12.087 3.344 -8.358 1.00 60.25 166 GLU A C 1
ATOM 1336 O O . GLU A 1 166 ? -11.577 4.418 -8.667 1.00 60.25 166 GLU A O 1
ATOM 1341 N N . LYS A 1 167 ? -12.774 3.200 -7.213 1.00 57.44 167 LYS A N 1
ATOM 1342 C CA . LYS A 1 167 ? -12.893 4.243 -6.182 1.00 57.44 167 LYS A CA 1
ATOM 1343 C C . LYS A 1 167 ? -11.557 4.614 -5.544 1.00 57.44 167 LYS A C 1
ATOM 1345 O O . LYS A 1 167 ? -11.467 5.680 -4.935 1.00 57.44 167 LYS A O 1
ATOM 1350 N N . VAL A 1 168 ? -10.522 3.788 -5.697 1.00 60.66 168 VAL A N 1
ATOM 1351 C CA . VAL A 1 168 ? -9.146 4.257 -5.546 1.00 60.66 168 VAL A CA 1
ATOM 1352 C C . VAL A 1 168 ? -8.837 5.097 -6.772 1.00 60.66 168 VAL A C 1
ATOM 1354 O O . VAL A 1 168 ? -8.260 4.615 -7.739 1.00 60.66 168 VAL A O 1
ATOM 1357 N N . THR A 1 169 ? -9.279 6.353 -6.749 1.00 54.03 169 THR A N 1
ATOM 1358 C CA . THR A 1 169 ? -9.008 7.319 -7.809 1.00 54.03 169 THR A CA 1
ATOM 1359 C C . THR A 1 169 ? -7.495 7.458 -7.931 1.00 54.03 169 THR A C 1
ATOM 1361 O O . THR A 1 169 ? -6.852 8.162 -7.161 1.00 54.03 169 THR A O 1
ATOM 1364 N N . LEU A 1 170 ? -6.883 6.726 -8.852 1.00 60.00 170 LEU A N 1
ATOM 1365 C CA . LEU A 1 170 ? -5.485 6.925 -9.175 1.00 60.00 170 LEU A CA 1
ATOM 1366 C C . LEU A 1 170 ? -5.428 8.269 -9.887 1.00 60.00 170 LEU A C 1
ATOM 1368 O O . LEU A 1 170 ? -5.961 8.416 -10.986 1.00 60.00 170 LEU A O 1
ATOM 1372 N N . THR A 1 171 ? -4.860 9.279 -9.236 1.00 56.94 171 THR A N 1
ATOM 1373 C CA . THR A 1 171 ? -4.689 10.574 -9.889 1.00 56.94 171 THR A CA 1
ATOM 1374 C C . THR A 1 171 ? -3.645 10.380 -10.979 1.00 56.94 171 THR A C 1
ATOM 1376 O O . THR A 1 171 ? -2.466 10.178 -10.676 1.00 56.94 171 THR A O 1
ATOM 1379 N N . VAL A 1 172 ? -4.086 10.387 -12.238 1.00 61.56 172 VAL A N 1
ATOM 1380 C CA . VAL A 1 172 ? -3.187 10.446 -13.392 1.00 61.56 172 VAL A CA 1
ATOM 1381 C C . VAL A 1 172 ? -2.541 11.827 -13.367 1.00 61.56 172 VAL A C 1
ATOM 1383 O O . VAL A 1 172 ? -3.246 12.835 -13.279 1.00 61.56 172 VAL A O 1
ATOM 1386 N N . LYS A 1 173 ? -1.210 11.859 -13.341 1.00 56.19 173 LYS A N 1
ATOM 1387 C CA . LYS A 1 173 ? -0.442 13.104 -13.417 1.00 56.19 173 LYS A CA 1
ATOM 1388 C C . LYS A 1 173 ? -0.333 13.614 -14.845 1.00 56.19 173 LYS A C 1
ATOM 1390 O O . LYS A 1 173 ? -0.275 12.771 -15.766 1.00 56.19 173 LYS A O 1
#

Sequence (173 aa):
MAAPTTLRSAAARARARAAELVRGRWPQRRLGTTSAAETESKKNKEEEEEGAGWELSAAREYYDYRKSIYGDVTHRALLVDAVGTLVVPAQPTAQVYKSIGEKYGVKYSEDEILMRYRRAYEQPWGGSRLRYVDDGRTFWQHIVTSSTGCSDAQYFEELYQYFMTEKVTLTVK